Protein AF-A0A8S3WS31-F1 (afdb_monomer_lite)

Organism: Parnassius apollo (NCBI:txid110799)

Structure (mmCIF, N/CA/C/O backbone):
data_AF-A0A8S3WS31-F1
#
_entry.id   AF-A0A8S3WS31-F1
#
loop_
_atom_site.group_PDB
_atom_site.id
_atom_site.type_symbol
_atom_site.label_atom_id
_atom_site.label_alt_id
_atom_site.label_comp_id
_atom_site.label_asym_id
_atom_site.label_entity_id
_atom_site.label_seq_id
_atom_site.pdbx_PDB_ins_code
_atom_site.Cartn_x
_atom_site.Cartn_y
_atom_site.Cartn_z
_atom_site.occupancy
_atom_site.B_iso_or_equiv
_atom_site.auth_seq_id
_atom_site.auth_comp_id
_atom_site.auth_asym_id
_atom_site.auth_atom_id
_atom_site.pdbx_PDB_model_num
ATOM 1 N N . MET A 1 1 ? -15.926 7.012 40.906 1.00 44.72 1 MET A N 1
ATOM 2 C CA . MET A 1 1 ? -16.244 8.449 40.761 1.00 44.72 1 MET A CA 1
ATOM 3 C C . MET A 1 1 ? -17.527 8.560 39.953 1.00 44.72 1 MET A C 1
ATOM 5 O O . MET A 1 1 ? -17.558 8.035 38.849 1.00 44.72 1 MET A O 1
ATOM 9 N N . ALA A 1 2 ? -18.588 9.133 40.525 1.00 45.09 2 ALA A N 1
ATOM 10 C CA . ALA A 1 2 ? -19.861 9.370 39.839 1.00 45.09 2 ALA A CA 1
ATOM 11 C C . ALA A 1 2 ? -19.865 10.798 39.270 1.00 45.09 2 ALA A C 1
ATOM 13 O O . ALA A 1 2 ? -19.456 11.728 39.964 1.00 45.09 2 ALA A O 1
ATOM 14 N N . PHE A 1 3 ? -20.293 10.974 38.020 1.00 48.72 3 PHE A N 1
ATOM 15 C CA . PHE A 1 3 ? -20.480 12.300 37.429 1.00 48.72 3 PHE A CA 1
ATOM 16 C C . PHE A 1 3 ? -21.765 12.921 37.996 1.00 48.72 3 PHE A C 1
ATOM 18 O O . PHE A 1 3 ? -22.842 12.332 37.902 1.00 48.72 3 PHE A O 1
ATOM 25 N N . ALA A 1 4 ? -21.648 14.094 38.624 1.00 47.00 4 ALA A N 1
ATOM 26 C CA . ALA A 1 4 ? -22.765 14.771 39.275 1.00 47.00 4 ALA A CA 1
ATOM 27 C C . ALA A 1 4 ? -23.864 15.119 38.253 1.00 47.00 4 ALA A C 1
ATOM 29 O O . ALA A 1 4 ? -23.630 15.884 37.322 1.00 47.00 4 ALA A O 1
ATOM 30 N N . GLY A 1 5 ? -25.052 14.530 38.425 1.00 60.44 5 GLY A N 1
ATOM 31 C CA . GLY A 1 5 ? -26.240 14.788 37.600 1.00 60.44 5 GLY A CA 1
ATOM 32 C C . GLY A 1 5 ? -26.935 13.538 37.055 1.00 60.44 5 GLY A C 1
ATOM 33 O O . GLY A 1 5 ? -28.102 13.607 36.684 1.00 60.44 5 GLY A O 1
ATOM 34 N N . THR A 1 6 ? -26.279 12.375 37.062 1.00 59.78 6 THR A N 1
ATOM 35 C CA . THR A 1 6 ? -26.925 11.088 36.758 1.00 59.78 6 THR A CA 1
ATOM 36 C C . THR A 1 6 ? -26.522 10.065 37.815 1.00 59.78 6 THR A C 1
ATOM 38 O O . THR A 1 6 ? -25.340 9.872 38.080 1.00 59.78 6 THR A O 1
ATOM 41 N N . ASN A 1 7 ? -27.498 9.406 38.447 1.00 59.66 7 ASN A N 1
ATOM 42 C CA . ASN A 1 7 ? -27.282 8.316 39.415 1.00 59.66 7 ASN A CA 1
ATOM 43 C C . ASN A 1 7 ? -26.817 7.024 38.706 1.00 59.66 7 ASN A C 1
ATOM 45 O O . ASN A 1 7 ? -27.336 5.936 38.933 1.00 59.66 7 ASN A O 1
ATOM 49 N N . VAL A 1 8 ? -25.873 7.148 37.776 1.00 61.31 8 VAL A N 1
ATOM 50 C CA . VAL A 1 8 ? -25.406 6.062 36.923 1.00 61.31 8 VAL A CA 1
ATOM 51 C C . VAL A 1 8 ? -23.993 5.697 37.355 1.00 61.31 8 VAL A C 1
ATOM 53 O O . VAL A 1 8 ? -23.035 6.433 37.121 1.00 61.31 8 VAL A O 1
ATOM 56 N N . SER A 1 9 ? -23.872 4.556 38.032 1.00 64.94 9 SER A N 1
ATOM 57 C CA . SER A 1 9 ? -22.584 4.004 38.442 1.00 64.94 9 SER A CA 1
ATOM 58 C C . SER A 1 9 ? -22.032 3.100 37.343 1.00 64.94 9 SER A C 1
ATOM 60 O O . SER A 1 9 ? -22.674 2.127 36.950 1.00 64.94 9 SER A O 1
ATOM 62 N N . LEU A 1 10 ? -20.809 3.380 36.890 1.00 63.47 10 LEU A N 1
ATOM 63 C CA . LEU A 1 10 ? -20.073 2.562 35.913 1.00 63.47 10 LEU A CA 1
ATOM 64 C C . LEU A 1 10 ? -19.764 1.137 36.414 1.00 63.47 10 LEU A C 1
ATOM 66 O O . LEU A 1 10 ? -19.285 0.315 35.645 1.00 63.47 10 LEU A O 1
ATOM 70 N N . SER A 1 11 ? -20.035 0.834 37.686 1.00 67.75 11 SER A N 1
ATOM 71 C CA . SER A 1 11 ? -19.876 -0.502 38.272 1.00 67.75 11 SER A CA 1
ATOM 72 C C . SER A 1 11 ? -20.991 -1.483 37.884 1.00 67.75 11 SER A C 1
ATOM 74 O O . SER A 1 11 ? -20.915 -2.653 38.249 1.00 67.75 11 SER A O 1
ATOM 76 N N . GLN A 1 12 ? -22.043 -1.024 37.195 1.00 79.81 12 GLN A N 1
ATOM 77 C CA . GLN A 1 12 ? -23.139 -1.888 36.755 1.00 79.81 12 GLN A CA 1
ATOM 78 C C . GLN A 1 12 ? -22.750 -2.663 35.480 1.00 79.81 12 GLN A C 1
ATOM 80 O O . GLN A 1 12 ? -22.410 -2.030 34.475 1.00 79.81 12 GLN A O 1
ATOM 85 N N . PRO A 1 13 ? -22.833 -4.008 35.481 1.00 79.56 13 PRO A N 1
ATOM 86 C CA . PRO A 1 13 ? -22.378 -4.843 34.364 1.00 79.56 13 PRO A CA 1
ATOM 87 C C . PRO A 1 13 ? -23.146 -4.580 33.058 1.00 79.56 13 PRO A C 1
ATOM 89 O O . PRO A 1 13 ? -22.557 -4.589 31.982 1.00 79.56 13 PRO A O 1
ATOM 92 N N . ASP A 1 14 ? -24.434 -4.239 33.136 1.00 84.06 14 ASP A N 1
ATOM 93 C CA . ASP A 1 14 ? -25.240 -3.914 31.950 1.00 84.06 14 ASP A CA 1
ATOM 94 C C . ASP A 1 14 ? -24.764 -2.637 31.241 1.00 84.06 14 ASP A C 1
ATOM 96 O O . ASP A 1 14 ? -24.906 -2.483 30.026 1.00 84.06 14 ASP A O 1
ATOM 100 N N . ILE A 1 15 ? -24.205 -1.690 31.998 1.00 86.19 15 ILE A N 1
ATOM 101 C CA . ILE A 1 15 ? -23.737 -0.407 31.467 1.00 86.19 15 ILE A CA 1
ATOM 102 C C . ILE A 1 15 ? -22.382 -0.583 30.800 1.00 86.19 15 ILE A C 1
ATOM 104 O O . ILE A 1 15 ? -22.162 -0.053 29.709 1.00 86.19 15 ILE A O 1
ATOM 108 N N . THR A 1 16 ? -21.487 -1.348 31.425 1.00 88.06 16 THR A N 1
ATOM 109 C CA . THR A 1 16 ? -20.185 -1.664 30.837 1.00 88.06 16 THR A CA 1
ATOM 110 C C . THR A 1 16 ? -20.352 -2.487 29.566 1.00 88.06 16 THR A C 1
ATOM 112 O O . THR A 1 16 ? -19.720 -2.156 28.565 1.00 88.06 16 THR A O 1
ATOM 115 N N . GLN A 1 17 ? -21.267 -3.461 29.550 1.00 90.44 17 GLN A N 1
ATOM 116 C CA . GLN A 1 17 ? -21.572 -4.246 28.355 1.00 90.44 17 GLN A CA 1
ATOM 117 C C . GLN A 1 17 ? -22.098 -3.369 27.207 1.00 90.44 17 GLN A C 1
ATOM 119 O O . GLN A 1 17 ? -21.540 -3.388 26.106 1.00 90.44 17 GLN A O 1
ATOM 124 N N . LYS A 1 18 ? -23.104 -2.522 27.459 1.00 91.88 18 LYS A N 1
ATOM 125 C CA . LYS A 1 18 ? -23.626 -1.591 26.439 1.00 91.88 18 LYS A CA 1
ATOM 126 C C . LYS A 1 18 ? -22.556 -0.632 25.921 1.00 91.88 18 LYS A C 1
ATOM 128 O O . LYS A 1 18 ? -22.534 -0.301 24.734 1.00 91.88 18 LYS A O 1
ATOM 133 N N . LEU A 1 19 ? -21.655 -0.186 26.796 1.00 92.88 19 LEU A N 1
ATOM 134 C CA . LEU A 1 19 ? -20.528 0.653 26.406 1.00 92.88 19 LEU A CA 1
ATOM 135 C C . LEU A 1 19 ? -19.562 -0.107 25.489 1.00 92.88 19 LEU A C 1
ATOM 137 O O . LEU A 1 19 ? -19.157 0.434 24.461 1.00 92.88 19 LEU A O 1
ATOM 141 N N . THR A 1 20 ? -19.223 -1.356 25.821 1.00 94.69 20 THR A N 1
ATOM 142 C CA . THR A 1 20 ? -18.347 -2.187 24.984 1.00 94.69 20 THR A CA 1
ATOM 143 C C . THR A 1 20 ? -18.954 -2.481 23.619 1.00 94.69 20 THR A C 1
ATOM 145 O O . THR A 1 20 ? -18.281 -2.289 22.609 1.00 94.69 20 THR A O 1
ATOM 148 N N . GLU A 1 21 ? -20.242 -2.824 23.562 1.00 95.94 21 GLU A N 1
ATOM 149 C CA . GLU A 1 21 ? -20.959 -3.057 22.305 1.00 95.94 21 GLU A CA 1
ATOM 150 C C . GLU A 1 21 ? -20.936 -1.805 21.425 1.00 95.94 21 GLU A C 1
ATOM 152 O O . GLU A 1 21 ? -20.658 -1.872 20.226 1.00 95.94 21 GLU A O 1
ATOM 157 N N . ARG A 1 22 ? -21.155 -0.629 22.028 1.00 96.88 22 ARG A N 1
ATOM 158 C CA . ARG A 1 22 ? -21.103 0.639 21.300 1.00 96.88 22 ARG A CA 1
ATOM 15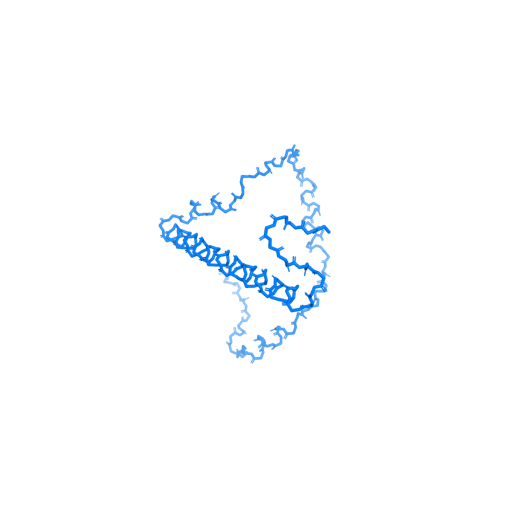9 C C . ARG A 1 22 ? -19.701 0.963 20.789 1.00 96.88 22 ARG A C 1
ATOM 161 O O . ARG A 1 22 ? -19.566 1.481 19.682 1.00 96.88 22 ARG A O 1
ATOM 168 N N . ILE A 1 23 ? -18.669 0.680 21.579 1.00 97.62 23 ILE A N 1
ATOM 169 C CA . ILE A 1 23 ? -17.274 0.849 21.162 1.00 97.62 23 ILE A CA 1
ATOM 170 C C . ILE A 1 23 ? -16.960 -0.071 19.979 1.00 97.62 23 ILE A C 1
ATOM 172 O O . ILE A 1 23 ? -16.339 0.370 19.010 1.00 97.62 23 ILE A O 1
ATOM 176 N N . ASP A 1 24 ? -17.396 -1.325 20.030 1.00 98.00 24 ASP A N 1
ATOM 177 C CA . ASP A 1 24 ? -17.114 -2.289 18.973 1.00 98.00 24 ASP A CA 1
ATOM 178 C C . ASP A 1 24 ? -17.886 -1.984 17.684 1.00 98.00 24 ASP A C 1
ATOM 180 O O . ASP A 1 24 ? -17.285 -2.053 16.610 1.00 98.00 24 ASP A O 1
ATOM 184 N N . ASP A 1 25 ? -19.138 -1.517 17.761 1.00 98.06 25 ASP A N 1
ATOM 185 C CA . ASP A 1 25 ? -19.870 -0.985 16.597 1.00 98.06 25 ASP A CA 1
ATOM 186 C C . ASP A 1 25 ? -19.093 0.164 15.931 1.00 98.06 25 ASP A C 1
ATOM 188 O O . ASP A 1 25 ? -18.861 0.173 14.718 1.00 98.06 25 ASP A O 1
ATOM 192 N N . LEU A 1 26 ? -18.596 1.117 16.725 1.00 98.31 26 LEU A N 1
ATOM 193 C CA . LEU A 1 26 ? -17.807 2.232 16.200 1.00 98.31 26 LEU A CA 1
ATOM 194 C C . LEU A 1 26 ? -16.502 1.760 15.546 1.00 98.31 26 LEU A C 1
ATOM 196 O O . LEU A 1 26 ? -16.177 2.213 14.445 1.00 98.31 26 LEU A O 1
ATOM 200 N N . LYS A 1 27 ? -15.777 0.819 16.164 1.00 98.31 27 LYS A N 1
ATOM 201 C CA . LYS A 1 27 ? -14.566 0.225 15.570 1.00 98.31 27 LYS A CA 1
ATOM 202 C C . LYS A 1 27 ? -14.875 -0.473 14.249 1.00 98.31 27 LYS A C 1
ATOM 204 O O . LYS A 1 27 ? -14.155 -0.269 13.270 1.00 98.31 27 LYS A O 1
ATOM 209 N N . GLN A 1 28 ? -15.943 -1.270 14.198 1.00 98.44 28 GLN A N 1
ATOM 210 C CA . GLN A 1 28 ? -16.359 -1.977 12.987 1.00 98.44 28 GLN A CA 1
ATOM 211 C C . GLN A 1 28 ? -16.703 -0.996 11.865 1.00 98.44 28 GLN A C 1
ATOM 213 O O . GLN A 1 28 ? -16.248 -1.170 10.731 1.00 98.44 28 GLN A O 1
ATOM 218 N N . ARG A 1 29 ? -17.431 0.080 12.181 1.00 98.50 29 ARG A N 1
ATOM 219 C CA . ARG A 1 29 ? -17.758 1.139 11.220 1.00 98.50 29 ARG A CA 1
ATOM 220 C C . ARG A 1 29 ? -16.498 1.816 10.698 1.00 98.50 29 ARG A C 1
ATOM 222 O O . ARG A 1 29 ? -16.327 1.889 9.484 1.00 98.50 29 ARG A O 1
ATOM 229 N N . ILE A 1 30 ? -15.594 2.258 11.573 1.00 98.44 30 ILE A N 1
ATOM 230 C CA . ILE A 1 30 ? -14.323 2.885 11.169 1.00 98.44 30 ILE A CA 1
ATOM 231 C C . ILE A 1 30 ? -13.525 1.947 10.257 1.00 98.44 30 ILE A C 1
ATOM 233 O O . ILE A 1 30 ? -13.065 2.363 9.193 1.00 98.44 30 ILE A O 1
ATOM 237 N N . ALA A 1 31 ? -13.421 0.666 10.614 1.00 98.25 31 ALA A N 1
ATOM 238 C CA . ALA A 1 31 ? -12.731 -0.325 9.796 1.00 98.25 31 ALA A CA 1
ATOM 239 C C . ALA A 1 31 ? -13.391 -0.506 8.416 1.00 98.25 31 ALA A C 1
ATOM 241 O O . ALA A 1 31 ? -12.694 -0.591 7.402 1.00 98.25 31 ALA A O 1
ATOM 242 N N . ALA A 1 32 ? -14.725 -0.538 8.349 1.00 98.12 32 ALA A N 1
ATOM 243 C CA . ALA A 1 32 ? -15.464 -0.630 7.091 1.00 98.12 32 ALA A CA 1
ATOM 244 C C . ALA A 1 32 ? -15.235 0.602 6.199 1.00 98.12 32 ALA A C 1
ATOM 246 O O . ALA A 1 32 ? -14.953 0.454 5.005 1.00 98.12 32 ALA A O 1
ATOM 247 N N . TRP A 1 33 ? -15.280 1.807 6.772 1.00 98.38 33 TRP A N 1
ATOM 248 C CA . TRP A 1 33 ? -14.988 3.050 6.054 1.00 98.38 33 TRP A CA 1
ATOM 249 C C . TRP A 1 33 ? -13.540 3.099 5.561 1.00 98.38 33 TRP A C 1
ATOM 251 O O . TRP A 1 33 ? -13.313 3.395 4.388 1.00 98.38 33 TRP A O 1
ATOM 261 N N . GLY A 1 34 ? -12.571 2.713 6.394 1.00 98.38 34 GLY A N 1
ATOM 262 C CA . GLY A 1 34 ? -11.162 2.631 6.003 1.00 98.38 34 GLY A CA 1
ATOM 263 C C . GLY A 1 34 ? -10.935 1.669 4.832 1.00 98.38 34 GLY A C 1
ATOM 264 O O . GLY A 1 34 ? -10.292 2.024 3.843 1.00 98.38 34 GLY A O 1
ATOM 265 N N . LYS A 1 35 ? -11.548 0.477 4.877 1.00 98.19 35 LYS A N 1
ATOM 266 C CA . LYS A 1 35 ? -11.522 -0.481 3.756 1.00 98.19 35 LYS A CA 1
ATOM 267 C C . LYS A 1 35 ? -12.148 0.106 2.491 1.00 98.19 35 LYS A C 1
ATOM 269 O O . LYS A 1 35 ? -11.632 -0.113 1.396 1.00 98.19 35 LYS A O 1
ATOM 274 N N . ARG A 1 36 ? -13.255 0.841 2.623 1.00 98.12 36 ARG A N 1
ATOM 275 C CA . ARG A 1 36 ? -13.948 1.466 1.492 1.00 98.12 36 ARG A CA 1
ATOM 276 C C . ARG A 1 36 ? -13.083 2.535 0.826 1.00 98.12 36 ARG A C 1
ATOM 278 O O . ARG A 1 36 ? -12.944 2.501 -0.393 1.00 98.12 36 ARG A O 1
ATOM 285 N N . ILE A 1 37 ? -12.460 3.413 1.612 1.00 98.25 37 ILE A N 1
ATOM 286 C CA . ILE A 1 37 ? -11.515 4.425 1.117 1.00 98.25 37 ILE A CA 1
ATOM 287 C C . ILE A 1 37 ? -10.371 3.742 0.371 1.00 98.25 37 ILE A C 1
ATOM 289 O O . ILE A 1 37 ? -10.169 4.017 -0.808 1.00 98.25 37 ILE A O 1
ATOM 293 N N . ARG A 1 38 ? -9.704 2.772 1.009 1.00 98.06 38 ARG A N 1
ATOM 294 C CA . ARG A 1 38 ? -8.598 2.023 0.402 1.00 98.06 38 ARG A CA 1
ATOM 295 C C . ARG A 1 38 ? -8.981 1.415 -0.950 1.00 98.06 38 ARG A C 1
ATOM 297 O O . ARG A 1 38 ? -8.262 1.606 -1.925 1.00 98.06 38 ARG A O 1
ATOM 304 N N . ARG A 1 39 ? -10.139 0.750 -1.035 1.00 98.25 39 ARG A N 1
ATOM 305 C CA . ARG A 1 39 ? -10.636 0.156 -2.290 1.00 98.25 39 ARG A CA 1
ATOM 306 C C . ARG A 1 39 ? -10.836 1.190 -3.396 1.00 98.25 39 ARG A C 1
ATOM 308 O O . ARG A 1 39 ? -10.552 0.893 -4.556 1.00 98.25 39 ARG A O 1
ATOM 315 N N . TYR A 1 40 ? -11.366 2.370 -3.076 1.00 98.00 40 TYR A N 1
ATOM 316 C CA . TYR A 1 40 ? -11.556 3.421 -4.079 1.00 98.00 40 TYR A CA 1
ATOM 317 C C . TYR A 1 40 ? -10.231 4.021 -4.532 1.00 98.00 40 TYR A C 1
ATOM 319 O O . TYR A 1 40 ? -10.052 4.213 -5.734 1.00 98.00 40 TYR A O 1
ATOM 327 N N . THR A 1 41 ? -9.292 4.230 -3.610 1.00 97.69 41 THR A N 1
ATOM 328 C CA . THR A 1 41 ? -7.938 4.675 -3.945 1.00 97.69 41 THR A CA 1
ATOM 329 C C . THR A 1 41 ? -7.259 3.669 -4.871 1.00 97.69 41 THR A C 1
ATOM 331 O O . THR A 1 41 ? -6.857 4.035 -5.967 1.00 97.69 41 THR A O 1
ATOM 334 N N . GLU A 1 42 ? -7.243 2.382 -4.512 1.00 97.25 42 GLU A N 1
ATOM 335 C CA . GLU A 1 42 ? -6.655 1.313 -5.333 1.00 97.25 42 GLU A CA 1
ATOM 336 C C . GLU A 1 42 ? -7.325 1.184 -6.708 1.00 97.25 42 GLU A C 1
ATOM 338 O O . GLU A 1 42 ? -6.662 0.923 -7.713 1.00 97.25 42 GLU A O 1
ATOM 343 N N . ARG A 1 43 ? -8.652 1.350 -6.786 1.00 97.81 43 ARG A N 1
ATOM 344 C CA . ARG A 1 43 ? -9.364 1.372 -8.072 1.00 97.81 43 ARG A CA 1
ATOM 345 C C . ARG A 1 43 ? -8.910 2.550 -8.930 1.00 97.81 43 ARG A C 1
ATOM 347 O O . ARG A 1 43 ? -8.638 2.343 -10.107 1.00 97.81 43 ARG A O 1
ATOM 354 N N . SER A 1 44 ? -8.845 3.746 -8.353 1.00 97.00 44 SER A N 1
ATOM 355 C CA . SER A 1 44 ? -8.418 4.957 -9.059 1.00 97.00 44 SER A CA 1
ATOM 356 C C . SER A 1 44 ? -6.976 4.826 -9.553 1.00 97.00 44 SER A C 1
ATOM 358 O O . SER A 1 44 ? -6.705 5.030 -10.733 1.00 97.00 44 SER A O 1
ATOM 360 N N . THR A 1 45 ? -6.067 4.365 -8.689 1.00 95.44 45 THR A N 1
ATOM 361 C CA . THR A 1 45 ? -4.668 4.101 -9.040 1.00 95.44 45 THR A CA 1
ATOM 362 C C . THR A 1 45 ? -4.559 3.117 -10.199 1.00 95.44 45 THR A C 1
ATOM 364 O O . THR A 1 45 ? -3.914 3.438 -11.191 1.00 95.44 45 THR A O 1
ATOM 367 N N . ARG A 1 46 ? -5.241 1.964 -10.131 1.00 95.25 46 ARG A N 1
ATOM 368 C CA . ARG A 1 46 ? -5.227 0.979 -11.226 1.00 95.25 46 ARG A CA 1
ATOM 369 C C . ARG A 1 46 ? -5.792 1.538 -12.523 1.00 95.25 46 ARG A C 1
ATOM 371 O O . ARG A 1 46 ? -5.233 1.283 -13.579 1.00 95.25 46 ARG A O 1
ATOM 378 N N . PHE A 1 47 ? -6.885 2.295 -12.459 1.00 96.31 47 PHE A N 1
ATOM 379 C CA . PHE A 1 47 ? -7.456 2.928 -13.646 1.00 96.31 47 PHE A CA 1
ATOM 380 C C . PHE A 1 47 ? -6.446 3.871 -14.312 1.00 96.31 47 PHE A C 1
ATOM 382 O O . PHE A 1 47 ? -6.216 3.768 -15.515 1.00 96.31 47 PHE A O 1
ATOM 389 N N . ASN A 1 48 ? -5.796 4.730 -13.526 1.00 94.12 48 ASN A N 1
ATOM 390 C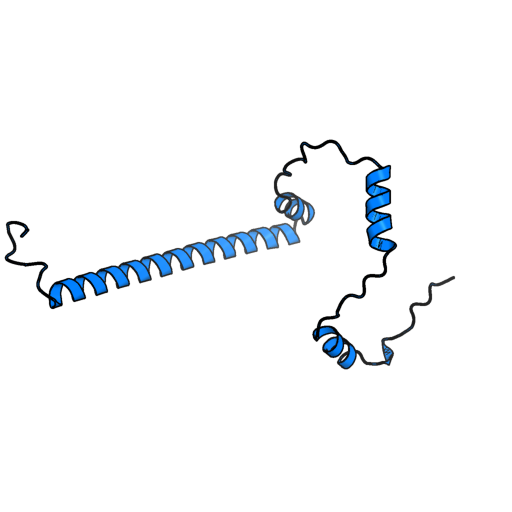 CA . ASN A 1 48 ? -4.793 5.664 -14.031 1.00 94.12 48 ASN A CA 1
ATOM 391 C C . ASN A 1 48 ? -3.566 4.938 -14.594 1.00 94.12 48 ASN A C 1
ATOM 393 O O . ASN A 1 48 ? -3.131 5.258 -15.694 1.00 94.12 48 ASN A O 1
ATOM 397 N N . GLN A 1 49 ? -3.051 3.931 -13.884 1.00 94.06 49 GLN A N 1
ATOM 398 C CA . GLN A 1 49 ? -1.911 3.127 -14.334 1.00 94.06 49 GLN A CA 1
ATOM 399 C C . GLN A 1 49 ? -2.223 2.357 -15.619 1.00 94.06 49 GLN A C 1
ATOM 401 O O . GLN A 1 49 ? -1.414 2.365 -16.535 1.00 94.06 49 GLN A O 1
ATOM 406 N N . ASN A 1 50 ? -3.405 1.746 -15.730 1.00 95.50 50 ASN A N 1
ATOM 407 C CA . ASN A 1 50 ? -3.813 1.029 -16.939 1.00 95.50 50 ASN A CA 1
ATOM 408 C C . ASN A 1 50 ? -3.989 1.975 -18.127 1.00 95.50 50 ASN A C 1
ATOM 410 O O . ASN A 1 50 ? -3.613 1.639 -19.247 1.00 95.50 50 ASN A O 1
ATOM 414 N N . ARG A 1 51 ? -4.553 3.163 -17.890 1.00 95.12 51 ARG A N 1
ATOM 415 C CA . ARG A 1 51 ? -4.673 4.186 -18.927 1.00 95.12 51 ARG A CA 1
ATOM 416 C C . ARG A 1 51 ? -3.294 4.641 -19.397 1.00 95.12 51 ARG A C 1
ATOM 418 O O . ARG A 1 51 ? -3.073 4.706 -20.600 1.00 95.12 51 ARG A O 1
ATOM 425 N N . LEU A 1 52 ? -2.378 4.891 -18.461 1.00 93.50 52 LEU A N 1
ATOM 426 C CA . LEU A 1 52 ? -1.001 5.261 -18.769 1.00 93.50 52 LEU A CA 1
ATOM 427 C C . LEU A 1 52 ? -0.282 4.131 -19.511 1.00 93.50 52 LEU A C 1
ATOM 429 O O . LEU A 1 52 ? 0.342 4.394 -20.521 1.00 93.50 52 LEU A O 1
ATOM 433 N N . PHE A 1 53 ? -0.471 2.869 -19.120 1.00 93.81 53 PHE A N 1
ATOM 434 C CA . PHE A 1 53 ? 0.063 1.714 -19.850 1.00 93.81 53 PHE A CA 1
ATOM 435 C C . PHE A 1 53 ? -0.403 1.662 -21.311 1.00 93.81 53 PHE A C 1
ATOM 437 O O . PHE A 1 53 ? 0.352 1.265 -22.190 1.00 93.81 53 PHE A O 1
ATOM 444 N N . GLN A 1 54 ? -1.654 2.032 -21.585 1.00 94.38 54 GLN A N 1
ATOM 445 C CA . GLN A 1 54 ? -2.189 2.012 -22.946 1.00 94.38 54 GLN A CA 1
ATOM 446 C C . GLN A 1 54 ? -1.691 3.186 -23.794 1.00 94.38 54 GLN A C 1
ATOM 448 O O . GLN A 1 54 ? -1.512 3.017 -24.997 1.00 94.38 54 GLN A O 1
ATOM 453 N N . SER A 1 55 ? -1.492 4.364 -23.196 1.00 94.50 55 SER A N 1
ATOM 454 C CA . SER A 1 55 ? -1.095 5.572 -23.931 1.00 94.50 55 SER A CA 1
ATOM 455 C C . SER A 1 55 ? 0.415 5.813 -23.976 1.00 94.50 55 SER A C 1
ATOM 457 O O . SER A 1 55 ? 0.921 6.288 -24.985 1.00 94.50 55 SER A O 1
ATOM 459 N N . ASP A 1 56 ? 1.117 5.535 -22.878 1.00 91.94 56 ASP A N 1
ATOM 460 C CA . ASP A 1 56 ? 2.537 5.813 -22.660 1.00 91.94 56 ASP A CA 1
ATOM 461 C C . ASP A 1 56 ? 3.140 4.816 -21.652 1.00 91.94 56 ASP A C 1
ATOM 463 O O . ASP A 1 56 ? 3.224 5.048 -20.441 1.00 91.94 56 ASP A O 1
ATOM 467 N N . GLN A 1 57 ? 3.565 3.666 -22.177 1.00 90.69 57 GLN A N 1
ATOM 468 C CA . GLN A 1 57 ? 4.198 2.616 -21.379 1.00 90.69 57 GLN A CA 1
ATOM 469 C C . GLN A 1 57 ? 5.483 3.101 -20.711 1.00 90.69 57 GLN A C 1
ATOM 471 O O . GLN A 1 57 ? 5.740 2.740 -19.564 1.00 90.69 57 GLN A O 1
ATOM 476 N N . LYS A 1 58 ? 6.271 3.928 -21.407 1.00 90.25 58 LYS A N 1
ATOM 477 C CA . LYS A 1 58 ? 7.542 4.438 -20.892 1.00 90.25 58 LYS A CA 1
ATOM 478 C C . LYS A 1 58 ? 7.301 5.298 -19.652 1.00 90.25 58 LYS A C 1
ATOM 480 O O . LYS A 1 58 ? 7.893 5.016 -18.615 1.00 90.25 58 LYS A O 1
ATOM 485 N N . GLY A 1 59 ? 6.362 6.242 -19.724 1.00 86.12 59 GLY A N 1
ATOM 486 C CA . GLY A 1 59 ? 5.985 7.075 -18.582 1.00 86.12 59 GLY A CA 1
ATOM 487 C C . GLY A 1 59 ? 5.440 6.272 -17.395 1.00 86.12 59 GLY A C 1
ATOM 488 O O . GLY A 1 59 ? 5.710 6.609 -16.240 1.00 86.12 59 GLY A O 1
ATOM 489 N N . LEU A 1 60 ? 4.723 5.164 -17.638 1.00 90.38 60 LEU A N 1
ATOM 490 C CA . LEU A 1 60 ? 4.333 4.262 -16.550 1.00 90.38 60 LEU A CA 1
ATOM 491 C C . LEU A 1 60 ? 5.555 3.636 -15.875 1.00 90.38 60 LEU A C 1
ATOM 493 O O . LEU A 1 60 ? 5.634 3.676 -14.649 1.00 90.38 60 LEU A O 1
ATOM 497 N N . TYR A 1 61 ? 6.480 3.052 -16.639 1.00 87.75 61 TYR A N 1
ATOM 498 C CA . TYR A 1 61 ? 7.663 2.405 -16.069 1.00 87.75 61 TYR A CA 1
ATOM 499 C C . TYR A 1 61 ? 8.556 3.399 -15.326 1.00 87.75 61 TYR A C 1
ATOM 501 O O . TYR A 1 61 ? 8.943 3.107 -14.201 1.00 87.75 61 TYR A O 1
ATOM 509 N N . GLU A 1 62 ? 8.751 4.604 -15.861 1.00 88.00 62 GLU A N 1
ATOM 510 C CA . GLU A 1 62 ? 9.455 5.694 -15.170 1.00 88.00 62 GLU A CA 1
ATOM 511 C C . GLU A 1 62 ? 8.772 6.088 -13.849 1.00 88.00 62 GLU A C 1
ATOM 513 O O . GLU A 1 62 ? 9.440 6.422 -12.878 1.00 88.00 62 GLU A O 1
ATOM 518 N N . SER A 1 63 ? 7.437 6.022 -13.769 1.00 83.06 63 SER A N 1
ATOM 519 C CA . SER A 1 63 ? 6.706 6.281 -12.516 1.00 83.06 63 SER A CA 1
ATOM 520 C C . SER A 1 63 ? 6.773 5.127 -11.502 1.00 83.06 63 SER A C 1
ATOM 522 O O . SER A 1 63 ? 6.574 5.339 -10.303 1.00 83.06 63 SER A O 1
ATOM 524 N N . LEU A 1 64 ? 6.988 3.895 -11.982 1.00 85.81 64 LEU A N 1
ATOM 525 C CA . LEU A 1 64 ? 7.136 2.689 -11.159 1.00 85.81 64 LEU A CA 1
ATOM 526 C C . LEU A 1 64 ? 8.566 2.526 -10.652 1.00 85.81 64 LEU A C 1
ATOM 528 O O . LEU A 1 64 ? 8.774 1.990 -9.558 1.00 85.81 64 LEU A O 1
ATOM 532 N N . GLU A 1 65 ? 9.536 3.001 -11.428 1.00 84.06 65 GLU A N 1
ATOM 533 C CA . GLU A 1 65 ? 10.869 3.295 -10.944 1.00 84.06 65 GLU A CA 1
ATOM 534 C C . GLU A 1 65 ? 10.703 4.294 -9.795 1.00 84.06 65 GLU A C 1
ATOM 536 O O . GLU A 1 65 ? 10.368 5.464 -9.975 1.00 84.06 65 GLU A O 1
ATOM 541 N N . ARG A 1 66 ? 10.868 3.814 -8.553 1.00 65.75 66 ARG A N 1
ATOM 542 C CA . ARG A 1 66 ? 11.023 4.729 -7.415 1.00 65.75 66 ARG A CA 1
ATOM 543 C C . ARG A 1 66 ? 12.102 5.732 -7.815 1.00 65.75 66 ARG A C 1
ATOM 545 O O . ARG A 1 66 ? 13.058 5.279 -8.449 1.00 65.75 66 ARG A O 1
ATOM 552 N N . PRO A 1 67 ? 12.013 7.021 -7.416 1.00 62.31 67 PRO A N 1
ATOM 553 C CA . PRO A 1 67 ? 13.165 7.899 -7.515 1.00 62.31 67 PRO A CA 1
ATOM 554 C C . PRO A 1 67 ? 14.291 7.112 -6.888 1.00 62.31 67 PRO A C 1
ATOM 556 O O . PRO A 1 67 ? 14.196 6.711 -5.720 1.00 62.31 67 PRO A O 1
ATOM 559 N N . MET A 1 68 ? 15.232 6.728 -7.747 1.00 54.28 68 MET A N 1
ATOM 560 C CA . MET A 1 68 ? 16.313 5.851 -7.388 1.00 54.28 68 MET A CA 1
ATOM 561 C C . MET A 1 68 ? 16.833 6.478 -6.097 1.00 54.28 68 MET A C 1
ATOM 563 O O . MET A 1 68 ? 17.078 7.688 -6.035 1.00 54.28 68 MET A O 1
ATOM 567 N N . VAL A 1 69 ? 16.977 5.688 -5.035 1.00 54.38 69 VAL A N 1
ATOM 568 C CA . VAL A 1 69 ? 18.138 5.938 -4.193 1.00 54.38 69 VAL A CA 1
ATOM 569 C C . VAL A 1 69 ? 19.260 5.771 -5.200 1.00 54.38 69 VAL A C 1
ATOM 571 O O . VAL A 1 69 ? 19.648 4.641 -5.481 1.00 54.38 69 VAL A O 1
ATOM 574 N N . SER A 1 70 ? 19.596 6.855 -5.910 1.00 56.59 70 SER A N 1
ATOM 575 C CA . SER A 1 70 ? 20.681 6.920 -6.863 1.00 56.59 70 SER A CA 1
ATOM 576 C C . SER A 1 70 ? 21.806 6.388 -6.031 1.00 56.59 70 SER A C 1
ATOM 578 O O . SER A 1 70 ? 22.121 7.022 -5.023 1.00 56.59 70 SER A O 1
ATOM 580 N N . GLY A 1 71 ? 22.220 5.149 -6.310 1.00 56.16 71 GLY A N 1
ATOM 581 C CA . GLY A 1 71 ? 23.122 4.432 -5.435 1.00 56.16 71 GLY A CA 1
ATOM 582 C C . GLY A 1 71 ? 24.278 5.376 -5.201 1.00 56.16 71 GLY A C 1
ATOM 583 O O . GLY A 1 71 ? 25.019 5.674 -6.125 1.00 56.16 71 GLY A O 1
ATOM 584 N N . THR A 1 72 ? 24.372 5.934 -3.997 1.00 58.06 72 THR A N 1
ATOM 585 C CA . THR A 1 72 ? 25.383 6.941 -3.667 1.00 58.06 72 THR A CA 1
ATOM 586 C C . THR A 1 72 ? 26.764 6.293 -3.581 1.00 58.06 72 THR A C 1
ATOM 588 O O . THR A 1 72 ? 27.742 6.947 -3.235 1.00 58.06 72 THR A O 1
ATOM 591 N N . GLY A 1 73 ? 26.836 4.991 -3.868 1.00 67.31 73 GLY A N 1
ATOM 592 C CA . GLY A 1 73 ? 28.055 4.234 -4.000 1.00 67.31 73 GLY A CA 1
ATOM 593 C C . GLY A 1 73 ? 28.694 4.431 -5.376 1.00 67.31 73 GLY A C 1
ATOM 594 O O . GLY A 1 73 ? 27.997 4.637 -6.371 1.00 67.31 73 GLY A O 1
ATOM 595 N N . PRO A 1 74 ? 30.029 4.350 -5.443 1.00 74.56 74 PRO A N 1
ATOM 596 C CA . PRO A 1 74 ? 30.737 4.304 -6.712 1.00 74.56 74 PRO A CA 1
ATOM 597 C C . PRO A 1 74 ? 30.205 3.149 -7.569 1.00 74.56 74 PRO A C 1
ATOM 599 O O . PRO A 1 74 ? 29.852 2.088 -7.048 1.00 74.56 74 PRO A O 1
ATOM 602 N N . ALA A 1 75 ? 30.155 3.362 -8.886 1.00 74.12 75 ALA A N 1
ATOM 603 C CA . ALA A 1 75 ? 29.834 2.299 -9.828 1.00 74.12 75 ALA A CA 1
ATOM 604 C C . ALA A 1 75 ? 30.761 1.091 -9.574 1.00 74.12 75 ALA A C 1
ATOM 606 O O . ALA A 1 75 ? 31.964 1.292 -9.370 1.00 74.12 75 ALA A O 1
ATOM 607 N N . PRO A 1 76 ? 30.232 -0.145 -9.552 1.00 76.06 76 PRO A N 1
ATOM 608 C CA . PRO A 1 76 ? 31.050 -1.323 -9.313 1.00 76.06 76 PRO A CA 1
ATOM 609 C C . PRO A 1 76 ? 32.110 -1.460 -10.408 1.00 76.06 76 PRO A C 1
ATOM 611 O O . PRO A 1 76 ? 31.863 -1.179 -11.583 1.00 76.06 76 PRO A O 1
ATOM 614 N N . ASN A 1 77 ? 33.305 -1.896 -10.016 1.00 87.25 77 ASN A N 1
ATOM 615 C CA . ASN A 1 77 ? 34.398 -2.148 -10.944 1.00 87.25 77 ASN A CA 1
ATOM 616 C C . ASN A 1 77 ? 33.997 -3.235 -11.962 1.00 87.25 77 ASN A C 1
ATOM 618 O O . ASN A 1 77 ? 33.267 -4.183 -11.648 1.00 87.25 77 ASN A O 1
ATOM 622 N N . GLN A 1 78 ? 34.504 -3.125 -13.191 1.00 87.19 78 GLN A N 1
ATOM 623 C CA . GLN A 1 78 ? 34.240 -4.087 -14.261 1.00 87.19 78 GLN A CA 1
ATOM 624 C C . GLN A 1 78 ? 34.685 -5.501 -13.864 1.00 87.19 78 GLN A C 1
ATOM 626 O O . GLN A 1 78 ? 33.971 -6.465 -14.132 1.00 87.19 78 GLN A O 1
ATOM 631 N N . ALA A 1 79 ? 35.836 -5.624 -13.195 1.00 87.31 79 ALA A N 1
ATOM 632 C CA . ALA A 1 79 ? 36.353 -6.912 -12.740 1.00 87.31 79 ALA A CA 1
ATOM 633 C C . ALA A 1 79 ? 35.405 -7.590 -11.738 1.00 87.31 79 ALA A C 1
ATOM 635 O O . ALA A 1 79 ? 35.101 -8.771 -11.893 1.00 87.31 79 ALA A O 1
ATOM 636 N N . ASP A 1 80 ? 34.876 -6.827 -10.779 1.00 83.94 80 ASP A N 1
ATOM 637 C CA . ASP A 1 80 ? 33.966 -7.334 -9.746 1.00 83.94 80 ASP A CA 1
ATOM 638 C C . ASP A 1 80 ? 32.630 -7.764 -10.356 1.00 83.94 80 ASP A C 1
ATOM 640 O O . ASP A 1 80 ? 32.081 -8.810 -10.016 1.00 83.94 80 ASP A O 1
ATOM 644 N N . THR A 1 81 ? 32.145 -6.996 -11.335 1.00 86.88 81 THR A N 1
ATOM 645 C CA . THR A 1 81 ? 30.924 -7.314 -12.082 1.00 86.88 81 THR A CA 1
ATOM 646 C C . THR A 1 81 ? 31.090 -8.611 -12.874 1.00 86.88 81 THR A C 1
ATOM 648 O O . THR A 1 81 ? 30.232 -9.491 -12.828 1.00 86.88 81 THR A O 1
ATOM 651 N N . VAL A 1 82 ? 32.216 -8.769 -13.577 1.00 87.38 82 VAL A N 1
ATOM 652 C CA . VA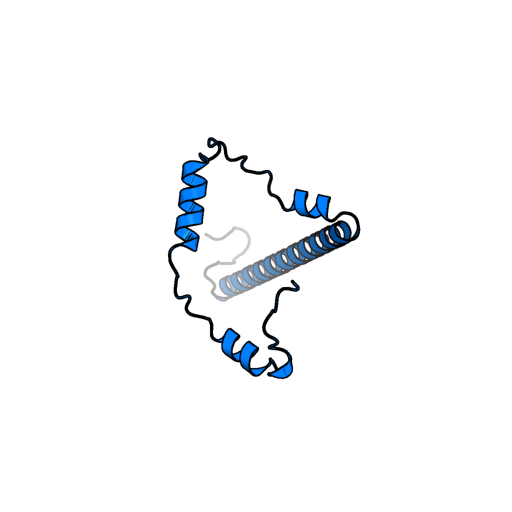L A 1 82 ? 32.514 -9.986 -14.343 1.00 87.38 82 VAL A CA 1
ATOM 653 C C . VAL A 1 82 ? 32.691 -11.188 -13.419 1.00 87.38 82 VAL A C 1
ATOM 655 O O . VAL A 1 82 ? 32.184 -12.260 -13.737 1.00 87.38 82 VAL A O 1
ATOM 658 N N . ALA A 1 83 ? 33.381 -11.031 -12.288 1.00 87.69 83 ALA A N 1
ATOM 659 C CA . ALA A 1 83 ? 33.566 -12.099 -11.311 1.00 87.69 83 ALA A CA 1
ATOM 660 C C . ALA A 1 83 ? 32.229 -12.550 -10.705 1.00 87.69 83 ALA A C 1
ATOM 662 O O . ALA A 1 83 ? 31.983 -13.750 -10.612 1.00 87.69 83 ALA A O 1
ATOM 663 N N . PHE A 1 84 ? 31.346 -11.603 -10.376 1.00 85.69 84 PHE A N 1
ATOM 664 C CA . PHE A 1 84 ? 30.003 -11.882 -9.875 1.00 85.69 84 PHE A CA 1
ATOM 665 C C . PHE A 1 84 ? 29.171 -12.698 -10.874 1.00 85.69 84 PHE A C 1
ATOM 667 O O . PHE A 1 84 ? 28.703 -13.787 -10.542 1.00 85.69 84 PHE A O 1
ATOM 674 N N . TRP A 1 85 ? 29.026 -12.213 -12.113 1.00 89.19 85 TRP A N 1
ATOM 675 C CA . TRP A 1 85 ? 28.232 -12.912 -13.132 1.00 89.19 85 TRP A CA 1
ATOM 676 C C . TRP A 1 85 ? 28.851 -14.247 -13.534 1.00 89.19 85 TRP A C 1
ATOM 678 O O . TRP A 1 85 ? 28.133 -15.221 -13.748 1.00 89.19 85 TRP A O 1
ATOM 688 N N . ARG A 1 86 ? 30.187 -14.317 -13.587 1.00 86.75 86 ARG A N 1
ATOM 689 C CA . ARG A 1 86 ? 30.895 -15.574 -13.819 1.00 86.75 86 ARG A CA 1
ATOM 690 C C . ARG A 1 86 ? 30.602 -16.572 -12.707 1.00 86.75 86 ARG A C 1
ATOM 692 O O . ARG A 1 86 ? 30.288 -17.698 -13.046 1.00 86.75 86 ARG A O 1
ATOM 699 N N . GLY A 1 87 ? 30.659 -16.164 -11.439 1.00 84.31 87 GLY A N 1
ATOM 700 C CA . GLY A 1 87 ? 30.346 -17.017 -10.289 1.00 84.31 87 GLY A CA 1
ATOM 701 C C . GLY A 1 87 ? 28.920 -17.566 -10.334 1.00 84.31 87 GLY A C 1
ATOM 702 O O . GLY A 1 87 ? 28.712 -18.761 -10.144 1.00 84.31 87 GLY A O 1
ATOM 703 N N . LEU A 1 88 ? 27.950 -16.708 -10.673 1.00 82.19 88 LEU A N 1
ATOM 704 C CA . LEU A 1 88 ? 26.541 -17.092 -10.789 1.00 82.19 88 LEU A CA 1
ATOM 705 C C . LEU A 1 88 ? 26.300 -18.148 -11.881 1.00 82.19 88 LEU A C 1
ATOM 707 O O . LEU A 1 88 ? 25.428 -18.997 -11.729 1.00 82.19 88 LEU A O 1
ATOM 711 N N . TRP A 1 89 ? 27.052 -18.090 -12.983 1.00 80.69 89 TRP A N 1
ATOM 712 C CA . TRP A 1 89 ? 26.910 -19.016 -14.112 1.00 80.69 89 TRP A CA 1
ATOM 713 C C . TRP A 1 89 ? 27.909 -20.176 -14.114 1.00 80.69 89 TRP A C 1
ATOM 715 O O . TRP A 1 89 ? 27.730 -21.121 -14.879 1.00 80.69 89 TRP A O 1
ATOM 725 N N . SER A 1 90 ? 28.968 -20.121 -13.305 1.00 76.00 90 SER A N 1
ATOM 726 C CA . SER A 1 90 ? 29.993 -21.168 -13.257 1.00 76.00 90 SER A CA 1
ATOM 727 C C . SER A 1 90 ? 29.601 -22.344 -12.378 1.00 76.00 90 SER A C 1
ATOM 729 O O . SER A 1 90 ? 30.059 -23.457 -12.628 1.00 76.00 90 SER A O 1
ATOM 731 N N . GLU A 1 91 ? 28.786 -22.111 -11.349 1.00 71.56 91 GLU A N 1
ATOM 732 C CA . GLU A 1 91 ? 28.322 -23.176 -10.468 1.00 71.56 91 GLU A CA 1
ATOM 733 C C . GLU A 1 91 ? 26.933 -23.651 -10.910 1.00 71.56 91 GLU A C 1
ATOM 735 O O . GLU A 1 91 ? 25.964 -22.896 -10.803 1.00 71.56 91 GLU A O 1
ATOM 740 N N . PRO A 1 92 ? 26.794 -24.892 -11.411 1.00 70.25 92 PRO A N 1
ATOM 741 C CA . PRO A 1 92 ? 25.483 -25.461 -11.665 1.00 70.25 92 PRO A CA 1
ATOM 742 C C . PRO A 1 92 ? 24.784 -25.692 -10.323 1.00 70.25 92 PRO A C 1
ATOM 744 O O . PRO A 1 92 ? 25.053 -26.660 -9.610 1.00 70.25 92 PRO A O 1
ATOM 747 N N . VAL A 1 93 ? 23.883 -24.783 -9.960 1.00 72.25 93 VAL A N 1
ATOM 748 C CA . VAL A 1 93 ? 23.015 -24.951 -8.797 1.00 72.25 93 VAL A CA 1
ATOM 749 C C . VAL A 1 93 ? 21.880 -25.894 -9.185 1.00 72.25 93 VAL A C 1
ATOM 751 O O . VAL A 1 93 ? 21.094 -25.606 -10.087 1.00 72.25 93 VAL A O 1
ATOM 754 N N . ASN A 1 94 ? 21.768 -27.025 -8.485 1.00 68.00 94 ASN A N 1
ATOM 755 C CA . ASN A 1 94 ? 20.580 -27.868 -8.575 1.00 68.00 94 ASN A CA 1
ATOM 756 C C . ASN A 1 94 ? 19.425 -27.145 -7.879 1.00 68.00 94 ASN A C 1
ATOM 758 O O . ASN A 1 94 ? 19.319 -27.144 -6.652 1.00 68.00 94 ASN A O 1
ATOM 762 N N . HIS A 1 95 ? 18.570 -26.499 -8.664 1.00 67.62 95 HIS A N 1
ATOM 763 C CA . HIS A 1 95 ? 17.327 -25.9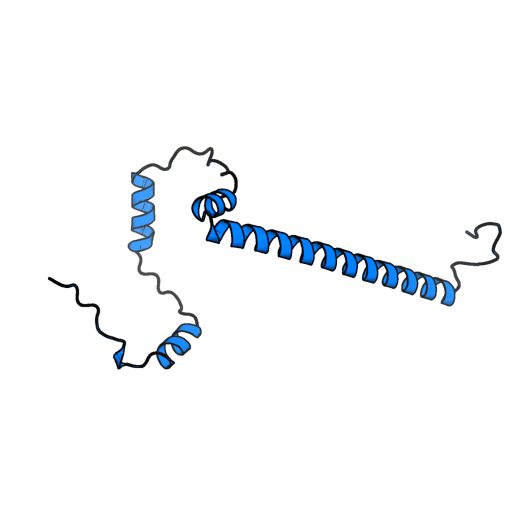43 -8.157 1.00 67.62 95 HIS A CA 1
ATOM 764 C C . HIS A 1 95 ? 16.362 -27.093 -7.859 1.00 67.62 95 HIS A C 1
ATOM 766 O O . HIS A 1 95 ? 16.094 -27.919 -8.729 1.00 67.62 95 HIS A O 1
ATOM 772 N N . SER A 1 96 ? 15.820 -27.158 -6.639 1.00 70.25 96 SER A N 1
ATOM 773 C CA . SER A 1 96 ? 14.666 -28.019 -6.385 1.00 70.25 96 SER A CA 1
ATOM 774 C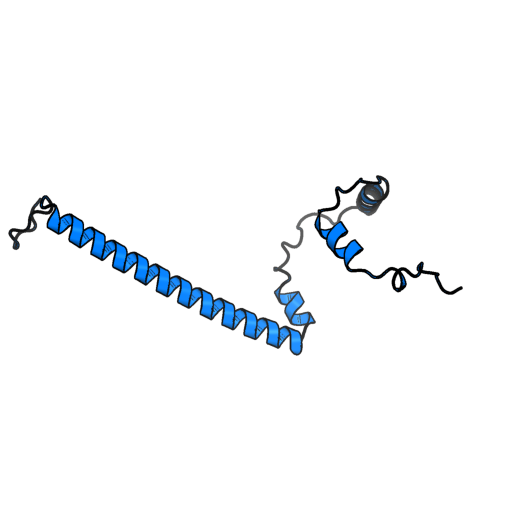 C . SER A 1 96 ? 13.479 -27.418 -7.129 1.00 70.25 96 SER A C 1
ATOM 776 O O . SER A 1 96 ? 12.940 -26.385 -6.715 1.00 70.25 96 SER A O 1
ATOM 778 N N . GLU A 1 97 ? 13.110 -28.018 -8.253 1.00 73.75 97 GLU A N 1
ATOM 779 C CA . GLU A 1 97 ? 11.910 -27.622 -8.973 1.00 73.75 97 GLU A CA 1
ATOM 780 C C . GLU A 1 97 ? 10.683 -27.774 -8.067 1.00 73.75 97 GLU A C 1
ATOM 782 O O . GLU A 1 97 ? 10.557 -28.726 -7.295 1.00 73.75 97 GLU A O 1
ATOM 787 N N . GLY A 1 98 ? 9.794 -26.783 -8.108 1.00 72.56 98 GLY A N 1
ATOM 788 C CA . GLY A 1 98 ? 8.542 -26.851 -7.366 1.00 72.56 98 GLY A CA 1
ATOM 789 C C . GLY A 1 98 ? 7.570 -27.828 -8.036 1.00 72.56 98 GLY A C 1
ATOM 790 O O . GLY A 1 98 ? 7.630 -27.999 -9.250 1.00 72.56 98 GLY A O 1
ATOM 791 N N . PRO A 1 99 ? 6.587 -28.377 -7.302 1.00 73.12 99 PRO A N 1
ATOM 792 C CA . PRO A 1 99 ? 5.636 -29.382 -7.809 1.00 73.12 99 PRO A CA 1
ATOM 793 C C . PRO A 1 99 ? 4.773 -28.918 -9.002 1.00 73.12 99 PRO A C 1
ATOM 795 O O . PRO A 1 99 ? 4.019 -29.693 -9.580 1.00 73.12 99 PRO A O 1
ATOM 798 N N . TRP A 1 100 ? 4.857 -27.644 -9.389 1.00 76.88 100 TRP A N 1
ATOM 799 C CA . TRP A 1 100 ? 4.175 -27.095 -10.556 1.00 76.88 100 TRP A CA 1
ATOM 800 C C . TRP A 1 100 ? 4.830 -27.501 -11.887 1.00 76.88 100 TRP A C 1
ATOM 802 O O . TRP A 1 100 ? 4.147 -27.479 -12.910 1.00 76.88 100 TRP A O 1
ATOM 812 N N . THR A 1 101 ? 6.115 -27.879 -11.908 1.00 75.00 101 THR A N 1
ATOM 813 C CA . THR A 1 101 ? 6.795 -28.273 -13.156 1.00 75.00 101 THR A CA 1
ATOM 814 C C . THR A 1 101 ? 6.274 -29.608 -13.682 1.00 75.00 101 THR A C 1
ATOM 816 O O . THR A 1 101 ? 6.064 -29.750 -14.885 1.00 75.00 101 THR A O 1
ATOM 819 N N . GLU A 1 102 ? 5.914 -30.530 -12.787 1.00 73.56 102 GLU A N 1
ATOM 820 C CA . GLU A 1 102 ? 5.219 -31.784 -13.112 1.00 73.56 102 GLU A CA 1
ATOM 821 C C . GLU A 1 102 ? 3.847 -31.527 -13.752 1.00 73.56 102 GLU A C 1
ATOM 823 O O . GLU A 1 102 ? 3.472 -32.155 -14.746 1.00 73.56 102 GLU A O 1
ATOM 828 N N . VAL A 1 103 ? 3.111 -30.544 -13.224 1.00 77.44 103 VAL A N 1
ATOM 829 C CA . VAL A 1 103 ? 1.805 -30.135 -13.755 1.00 77.44 103 VAL A CA 1
ATOM 830 C C . VAL A 1 103 ? 1.955 -29.582 -15.173 1.00 77.44 103 VAL A C 1
ATOM 832 O O . VAL A 1 103 ? 1.193 -29.969 -16.058 1.00 77.44 103 VAL A O 1
ATOM 835 N N . VAL A 1 104 ? 2.961 -28.742 -15.424 1.00 75.56 104 VAL A N 1
ATOM 836 C CA . VAL A 1 104 ? 3.249 -28.213 -16.768 1.00 75.56 104 VAL A CA 1
ATOM 837 C C . VAL A 1 104 ? 3.700 -29.324 -17.721 1.00 75.56 104 VAL A C 1
ATOM 839 O O . VAL A 1 104 ? 3.209 -29.393 -18.845 1.00 75.56 104 VAL A O 1
ATOM 842 N N . ALA A 1 105 ? 4.566 -30.236 -17.274 1.00 70.38 105 ALA A N 1
ATOM 843 C CA . ALA A 1 105 ? 5.029 -31.366 -18.077 1.00 70.38 105 ALA A CA 1
ATOM 844 C C . ALA A 1 105 ? 3.877 -32.299 -18.487 1.00 70.38 105 ALA A C 1
ATOM 846 O O . ALA A 1 105 ? 3.825 -32.738 -19.633 1.00 70.38 105 ALA A O 1
ATOM 847 N N . SER A 1 106 ? 2.916 -32.544 -17.589 1.00 71.94 106 SER A N 1
ATOM 848 C CA . SER A 1 106 ? 1.729 -33.364 -17.878 1.00 71.94 106 SER A CA 1
ATOM 849 C C . SER A 1 106 ? 0.747 -32.710 -18.861 1.00 71.94 106 SER A C 1
ATOM 851 O O . SER A 1 106 ? 0.030 -33.409 -19.575 1.00 71.94 106 SER A O 1
ATOM 853 N N . GLN A 1 107 ? 0.718 -31.375 -18.914 1.00 71.44 107 GLN A N 1
ATOM 854 C CA . GLN A 1 107 ? -0.163 -30.602 -19.794 1.00 71.44 107 GLN A CA 1
ATOM 855 C C . GLN A 1 107 ? 0.454 -30.317 -21.167 1.00 71.44 107 GLN A C 1
ATOM 857 O O . GLN A 1 107 ? -0.272 -29.953 -22.091 1.00 71.44 107 GLN A O 1
ATOM 862 N N . CYS A 1 108 ? 1.769 -30.486 -21.321 1.00 65.50 108 CYS A N 1
ATOM 863 C CA . CYS A 1 108 ? 2.464 -30.305 -22.588 1.00 65.50 108 CYS A CA 1
ATOM 864 C C . CYS A 1 108 ? 2.392 -31.590 -23.429 1.00 65.50 108 CYS A C 1
ATOM 866 O O . CYS A 1 108 ? 3.057 -32.577 -23.115 1.00 65.50 108 CYS A O 1
ATOM 868 N N . PRO A 1 109 ? 1.631 -31.615 -24.535 1.00 63.91 109 PRO A N 1
ATOM 869 C CA . PRO A 1 109 ? 1.630 -32.768 -25.417 1.00 63.91 109 PRO A CA 1
ATOM 870 C C . PRO A 1 109 ? 2.983 -32.880 -26.142 1.00 63.91 109 PRO A C 1
ATOM 872 O O . PRO A 1 109 ? 3.510 -31.900 -26.670 1.00 63.91 109 PRO A O 1
ATOM 875 N N . ALA A 1 110 ? 3.531 -34.097 -26.209 1.00 61.69 110 ALA A N 1
ATOM 876 C CA . ALA A 1 110 ? 4.886 -34.394 -26.697 1.00 61.69 110 ALA A CA 1
ATOM 877 C C . ALA A 1 110 ? 5.217 -33.879 -28.119 1.00 61.69 110 ALA A C 1
ATOM 879 O O . ALA A 1 110 ? 6.384 -33.804 -28.490 1.00 61.69 110 ALA A O 1
ATOM 880 N N . HIS A 1 111 ? 4.219 -33.481 -28.916 1.00 60.31 111 HIS A N 1
ATOM 881 C CA . HIS A 1 111 ? 4.413 -32.925 -30.259 1.00 60.31 111 HIS A CA 1
ATOM 882 C C . HIS A 1 111 ? 4.917 -31.467 -30.282 1.00 60.31 111 HIS A C 1
ATOM 884 O O . HIS A 1 111 ? 5.340 -30.998 -31.340 1.00 60.31 111 HIS A O 1
ATOM 890 N N . LEU A 1 112 ? 4.878 -30.748 -29.151 1.00 56.78 112 LEU A N 1
ATOM 891 C CA . LEU A 1 112 ? 5.408 -29.379 -29.025 1.00 56.78 112 LEU A CA 1
ATOM 892 C C . LEU A 1 112 ? 6.865 -29.332 -28.543 1.00 56.78 112 LEU A C 1
ATOM 894 O O . LEU A 1 112 ? 7.509 -28.291 -28.645 1.00 56.78 112 LEU A O 1
ATOM 898 N N . LEU A 1 113 ? 7.415 -30.461 -28.089 1.00 58.22 113 LEU A N 1
ATOM 899 C CA . LEU A 1 113 ? 8.835 -30.610 -27.772 1.00 58.22 113 LEU A CA 1
ATOM 900 C C . LEU A 1 113 ? 9.627 -30.841 -29.065 1.00 58.22 113 LEU A C 1
ATOM 902 O O . LEU A 1 113 ? 10.197 -31.906 -29.291 1.00 58.22 113 LEU A O 1
ATOM 906 N N . ARG A 1 114 ? 9.644 -29.848 -29.959 1.00 58.78 114 ARG A N 1
ATOM 907 C CA . ARG A 1 114 ? 10.663 -29.815 -31.010 1.00 58.78 114 ARG A CA 1
ATOM 908 C C . ARG A 1 114 ? 11.972 -29.351 -30.370 1.00 58.78 114 ARG A C 1
ATOM 910 O O . ARG A 1 114 ? 11.965 -28.294 -29.737 1.00 58.78 114 ARG A O 1
ATOM 917 N N . PRO A 1 115 ? 13.085 -30.089 -30.530 1.00 59.69 115 PRO A N 1
ATOM 918 C CA . PRO A 1 115 ? 14.396 -29.556 -30.199 1.00 59.69 115 PRO A CA 1
ATOM 919 C C . PRO A 1 115 ? 14.565 -28.227 -30.932 1.00 59.69 115 PRO A C 1
ATOM 921 O O . PRO A 1 115 ? 14.321 -28.151 -32.139 1.00 59.69 115 PRO A O 1
ATOM 924 N N . TRP A 1 116 ? 14.938 -27.176 -30.208 1.00 52.75 116 TRP A N 1
ATOM 925 C CA . TRP A 1 116 ? 15.323 -25.921 -30.834 1.00 52.75 116 TRP A CA 1
ATOM 926 C C . TRP A 1 116 ? 16.567 -26.193 -31.685 1.00 52.75 116 TRP A C 1
ATOM 928 O O . TRP A 1 116 ? 17.654 -26.417 -31.158 1.00 52.75 116 TRP A O 1
ATOM 938 N N . THR A 1 117 ? 16.394 -26.253 -33.003 1.00 56.09 117 THR A N 1
ATOM 939 C CA . THR A 1 117 ? 17.503 -26.307 -33.954 1.00 56.09 117 THR A CA 1
ATOM 940 C C . THR A 1 117 ? 17.775 -24.882 -34.424 1.00 56.09 117 THR A C 1
ATOM 942 O O . THR A 1 117 ? 16.892 -24.299 -35.064 1.00 56.09 117 THR A O 1
ATOM 945 N N . PRO A 1 118 ? 18.945 -24.293 -34.130 1.00 53.38 118 PRO A N 1
ATOM 946 C CA . PRO A 1 118 ? 19.307 -23.013 -34.719 1.00 53.38 118 PRO A CA 1
ATOM 947 C C . PRO A 1 118 ? 19.400 -23.170 -36.240 1.00 53.38 118 PRO A C 1
ATOM 949 O O . PRO A 1 118 ? 20.003 -24.122 -36.737 1.00 53.38 118 PRO A O 1
ATOM 952 N N . SER A 1 119 ? 18.783 -22.252 -36.982 1.00 60.25 119 SER A N 1
ATOM 953 C CA . SER A 1 119 ? 18.961 -22.160 -38.431 1.00 60.25 119 SER A CA 1
ATOM 954 C 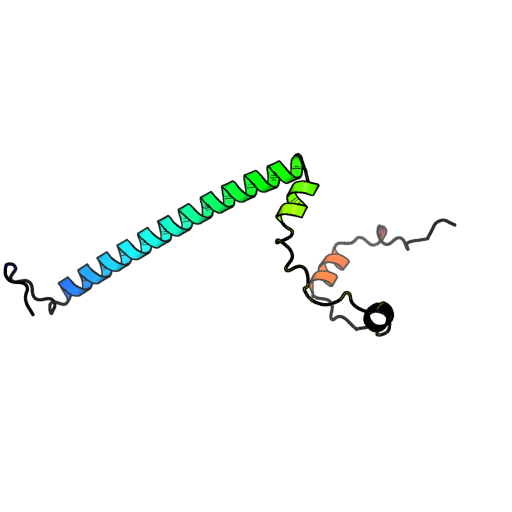C . SER A 1 119 ? 20.418 -21.800 -38.729 1.00 60.25 119 SER A C 1
ATOM 956 O O . SER A 1 119 ? 20.901 -20.788 -38.217 1.00 60.25 119 SER A O 1
ATOM 958 N N . SER A 1 120 ? 21.098 -22.646 -39.508 1.00 56.69 120 SER A N 1
ATOM 959 C CA . SER A 1 120 ? 22.416 -22.352 -40.093 1.00 56.69 120 SER A CA 1
ATOM 960 C C . SER A 1 120 ? 22.329 -21.271 -41.161 1.00 56.69 120 SER A C 1
ATOM 962 O O . SER A 1 120 ? 21.272 -21.204 -41.830 1.00 56.69 120 SER A O 1
#

pLDDT: mean 79.74, std 15.71, range [44.72, 98.5]

Radius of gyration: 31.0 Å; chains: 1; bounding box: 64×49×81 Å

Sequence (120 aa):
MAFAGTNVSLSQPDITQKLTERIDDLKQRIAAWGKRIRRYTERSTRFNQNRLFQSDQKGLYESLERPMVSGTGPAPNQADTVAFWRGLWSEPVNHSEGPWTEVVASQCPAHLLRPWTPSS

Secondary structure (DSSP, 8-state):
-PPTT----TT-HHHHHHHHHHHHHHHHHHHHHHHHHHHHHHHHHHHHHHHHHHH-HHHHHHHHS-------SPPPPHHHHHHHHHHHHHS-------THHHHHHHHS-GGG--------

Foldseek 3Di:
DDDPPDPDDPPDPVNVVVVVVVVVVVVVVVVVVVVVVVVVVVVVVVVVLVVCCVVPVPVSVVVVPDPPPPVPDDDDDPVVVCVVVCVVPVDPDDDPDDPVVVVVVVVDDPVPPDPPDDDD